Protein AF-A0A0C3EQ15-F1 (afdb_monomer_lite)

Radius of gyration: 19.43 Å; chains: 1; bounding box: 44×32×47 Å

Secondary structure (DSSP, 8-state):
----HHHH-----GGGTT--SSHHHHHHHHHHHHHHHHHHHHHHHHHTT-HHHHHHHHHHHHHHHHHTTHHHHHHHHHHT--TT--HHHHHHHHHHHHHHHHHHHHTT--HHHHHHHHH-

pLDDT: mean 83.01, std 13.62, range [38.84, 97.19]

Sequence (120 aa):
PRISVESLTHTTRPFSFWQWHSYTQYIEFLAGFMYVTLCLAILFLIFGRSDVFVSILGFVALGLESTLPIPQLISNYKQRSLYGFRMSTLIGWVGGDTFKAVYFFVQHSPLQFQVCAVFQ

Foldseek 3Di:
DPPPVVVVDPPCDVVSPPPDPDPVVVVVVVVVVVVVVVVVVVCCVVCVVPPVVVLVVLLVVLVVVLCVCVVVVVVCVVVVDCVPPDPVVVCVVVVVLVVQLVVCVVVVHPPSSNVSSVSD

InterPro domains:
  IPR006603 PQ-loop repeat [PF04193] (54-112)
  IPR052241 Solute Carrier Family 66 (SLC66) and Scramblase ANY1 [PTHR14856] (11-120)

Structure (mmCIF, N/CA/C/O backbone):
data_AF-A0A0C3EQ15-F1
#
_entry.id   AF-A0A0C3EQ15-F1
#
loop_
_atom_site.group_PDB
_atom_site.id
_atom_site.type_symbol
_atom_site.label_atom_id
_atom_site.label_alt_id
_atom_site.label_comp_id
_atom_site.label_asym_id
_atom_site.label_entity_id
_atom_site.label_seq_id
_atom_site.pdbx_PDB_ins_code
_atom_site.Cartn_x
_atom_site.Cartn_y
_atom_site.Cartn_z
_atom_site.occupancy
_atom_site.B_iso_or_equiv
_atom_site.auth_seq_id
_atom_site.auth_comp_id
_atom_site.auth_asym_id
_atom_site.auth_atom_id
_atom_site.pdbx_PDB_model_num
ATOM 1 N N . PRO A 1 1 ? -21.438 23.223 22.797 1.00 40.12 1 PRO A N 1
ATOM 2 C CA . PRO A 1 1 ? -20.473 22.430 21.996 1.00 40.12 1 PRO A CA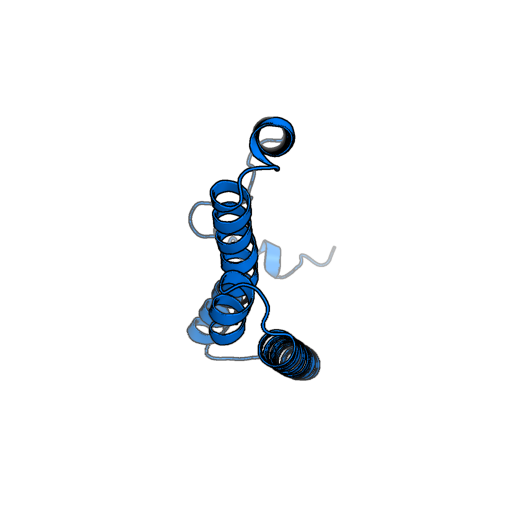 1
ATOM 3 C C . PRO A 1 1 ? -20.874 20.949 21.992 1.00 40.12 1 PRO A C 1
ATOM 5 O O . PRO A 1 1 ? -20.801 20.296 23.027 1.00 40.12 1 PRO A O 1
ATOM 8 N N . ARG A 1 2 ? -21.388 20.442 20.862 1.00 38.84 2 ARG A N 1
ATOM 9 C CA . ARG A 1 2 ? -21.674 19.010 20.713 1.00 38.84 2 ARG A CA 1
ATOM 10 C C . ARG A 1 2 ? -20.342 18.271 20.730 1.00 38.84 2 ARG A C 1
ATOM 12 O O . ARG A 1 2 ? -19.594 18.328 19.763 1.00 38.84 2 ARG A O 1
ATOM 19 N N . ILE A 1 3 ? -20.051 17.660 21.867 1.00 43.94 3 ILE A N 1
ATOM 20 C CA . ILE A 1 3 ? -18.962 16.714 22.052 1.00 43.94 3 ILE A CA 1
ATOM 21 C C . ILE A 1 3 ? -19.217 15.610 21.017 1.00 43.94 3 ILE A C 1
ATOM 23 O O . ILE A 1 3 ? -20.269 14.967 21.067 1.00 43.94 3 ILE A O 1
ATOM 27 N N . SER A 1 4 ? -18.357 15.479 20.003 1.00 39.09 4 SER A N 1
ATOM 28 C CA . SER A 1 4 ? -18.495 14.387 19.042 1.00 39.09 4 SER A CA 1
ATOM 29 C C . SER A 1 4 ? -18.354 13.080 19.814 1.00 39.09 4 SER A C 1
ATOM 31 O O . SER A 1 4 ? -17.514 12.952 20.699 1.00 39.09 4 SER A O 1
ATOM 33 N N . VAL A 1 5 ? -19.206 12.103 19.517 1.00 46.25 5 VAL A N 1
ATOM 34 C CA . VAL A 1 5 ? -19.225 10.802 20.210 1.00 46.25 5 VAL A CA 1
ATOM 35 C C . VAL A 1 5 ? -17.856 10.097 20.142 1.00 46.25 5 VAL A C 1
ATOM 37 O O . VAL A 1 5 ? -17.512 9.316 21.025 1.00 46.25 5 VAL A O 1
ATOM 40 N N . GLU A 1 6 ? -17.036 10.463 19.150 1.00 49.22 6 GLU A N 1
ATOM 41 C CA . GLU A 1 6 ? -15.633 10.066 18.992 1.00 49.22 6 GLU A CA 1
ATOM 42 C C . GLU A 1 6 ? -14.714 10.522 20.135 1.00 49.22 6 GLU A C 1
ATOM 44 O O . GLU 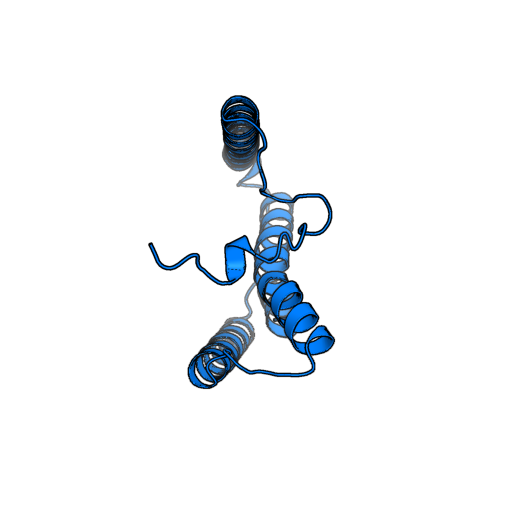A 1 6 ? -13.749 9.826 20.430 1.00 49.22 6 GLU A O 1
ATOM 49 N N . SER A 1 7 ? -14.985 11.642 20.817 1.00 45.59 7 SER A N 1
ATOM 50 C CA . SER A 1 7 ? -14.142 12.082 21.940 1.00 45.59 7 SER A CA 1
ATOM 51 C C . SER A 1 7 ? -14.463 11.361 23.255 1.00 45.59 7 SER A C 1
ATOM 53 O O . SER A 1 7 ? -13.673 11.419 24.192 1.00 45.59 7 SER A O 1
ATOM 55 N N . LEU A 1 8 ? -15.625 10.704 23.350 1.00 46.34 8 LEU A N 1
ATOM 56 C CA . LEU A 1 8 ? -16.034 9.906 24.516 1.00 46.34 8 LEU A CA 1
ATOM 57 C C . LEU A 1 8 ? -15.487 8.477 24.463 1.00 46.34 8 LEU A C 1
ATOM 59 O O . LEU A 1 8 ? -15.399 7.805 25.487 1.00 46.34 8 LEU A O 1
ATOM 63 N N . THR A 1 9 ? -15.088 8.018 23.280 1.00 48.25 9 THR A N 1
ATOM 64 C CA . THR A 1 9 ? -14.407 6.741 23.096 1.00 48.25 9 THR A CA 1
ATOM 65 C C . THR A 1 9 ? -12.955 7.033 22.754 1.00 48.25 9 THR A C 1
ATOM 67 O O . THR A 1 9 ? -12.584 7.151 21.589 1.00 48.25 9 THR A O 1
ATOM 70 N N . HIS A 1 10 ? -12.107 7.115 23.784 1.00 51.53 10 HIS A N 1
ATOM 71 C CA . HIS A 1 10 ? -10.662 6.907 23.658 1.00 51.53 10 HIS A CA 1
ATOM 72 C C . HIS A 1 10 ? -10.426 5.465 23.174 1.00 51.53 10 HIS A C 1
ATOM 74 O O . HIS A 1 10 ? -9.966 4.591 23.901 1.00 51.53 10 HIS A O 1
ATOM 80 N N . THR A 1 11 ? -10.811 5.181 21.933 1.00 56.06 11 THR A N 1
ATOM 81 C CA . THR A 1 11 ? -10.458 3.947 21.255 1.00 56.06 11 THR A CA 1
ATOM 82 C C . THR A 1 11 ? -9.000 4.143 20.895 1.00 56.06 11 THR A C 1
ATOM 84 O O . THR A 1 11 ? -8.671 4.765 19.883 1.00 56.06 11 THR A O 1
ATOM 87 N N . THR A 1 12 ? -8.110 3.732 21.792 1.00 57.09 12 THR A N 1
ATOM 88 C CA . THR A 1 12 ? -6.678 3.694 21.525 1.00 57.09 12 THR A CA 1
ATOM 89 C C . THR A 1 12 ? -6.509 2.843 20.278 1.00 57.09 12 THR A C 1
ATOM 91 O O . THR A 1 12 ? -6.805 1.644 20.280 1.00 57.09 12 THR A O 1
ATOM 94 N N . ARG A 1 13 ? -6.106 3.474 19.169 1.00 66.56 13 ARG A N 1
ATOM 95 C CA . ARG A 1 13 ? -5.729 2.716 17.974 1.00 66.56 13 ARG A CA 1
ATOM 96 C C . ARG A 1 13 ? -4.599 1.772 18.396 1.00 66.56 13 ARG A C 1
ATOM 98 O O . ARG A 1 13 ? -3.812 2.152 19.270 1.00 66.56 13 ARG A O 1
ATOM 105 N N . PRO A 1 14 ? -4.498 0.557 17.832 1.00 64.19 14 PRO A N 1
ATOM 106 C CA . PRO A 1 14 ? -3.370 -0.314 18.143 1.00 64.19 14 PRO A CA 1
ATOM 107 C C . PRO A 1 14 ? -2.064 0.475 17.955 1.00 64.19 14 PRO A C 1
ATOM 109 O O . PRO A 1 14 ? -1.897 1.163 16.949 1.00 64.19 14 PRO A O 1
ATOM 112 N N . PHE A 1 15 ? -1.196 0.435 18.969 1.00 66.31 15 PHE A N 1
ATOM 113 C CA . PHE A 1 15 ? 0.061 1.195 19.062 1.00 66.31 15 PHE A CA 1
ATOM 114 C C . PHE A 1 15 ? -0.049 2.729 19.155 1.00 66.31 15 PHE A C 1
ATOM 116 O O . PHE A 1 15 ? 0.937 3.411 18.891 1.00 66.31 15 PHE A O 1
ATOM 123 N N . SER A 1 16 ? -1.211 3.297 19.509 1.00 68.75 16 SER A N 1
ATOM 124 C CA . SER A 1 16 ? -1.436 4.759 19.505 1.00 68.75 16 SER A CA 1
ATOM 125 C C . SER A 1 16 ? -1.027 5.397 18.171 1.00 68.75 16 SER A C 1
ATOM 127 O O . SER A 1 16 ? -0.492 6.505 18.108 1.00 68.75 16 SER A O 1
ATOM 129 N N . PHE A 1 17 ? -1.246 4.653 17.084 1.00 69.88 17 PHE A N 1
ATOM 130 C CA . PHE A 1 17 ? -0.811 5.027 15.749 1.00 69.88 17 PHE A CA 1
ATOM 131 C C . PHE A 1 17 ? -1.433 6.372 15.350 1.00 69.88 17 PHE A C 1
ATOM 133 O O . PHE A 1 17 ? -2.655 6.533 15.416 1.00 69.88 17 PHE A O 1
ATOM 140 N N . TRP A 1 18 ? -0.592 7.337 14.957 1.00 72.88 18 TRP A N 1
ATOM 141 C CA . TRP A 1 18 ? -0.986 8.715 14.615 1.00 72.88 18 TRP A CA 1
ATOM 142 C C . TRP A 1 18 ? -1.694 9.498 15.738 1.00 72.88 18 TRP A C 1
ATOM 144 O O . TRP A 1 18 ? -2.405 10.467 15.473 1.00 72.88 18 TRP A O 1
ATOM 154 N N . GLN A 1 19 ? -1.495 9.105 16.998 1.00 80.88 19 GLN A N 1
ATOM 155 C CA . GLN A 1 19 ? -1.942 9.858 18.171 1.00 80.88 19 GLN A CA 1
ATOM 156 C C . GLN A 1 19 ? -0.721 10.449 18.887 1.00 80.88 19 GLN A C 1
ATOM 158 O O . GLN A 1 19 ? -0.046 9.781 19.668 1.00 80.88 19 GLN A O 1
ATOM 163 N N . TRP A 1 20 ? -0.422 11.715 18.593 1.00 83.06 20 TRP A N 1
ATOM 164 C CA . TRP A 1 20 ? 0.739 12.424 19.137 1.00 83.06 20 TRP A CA 1
ATOM 165 C C . TRP A 1 20 ? 0.385 13.081 20.473 1.00 83.06 20 TRP A C 1
ATOM 167 O O . TRP A 1 20 ? -0.600 13.813 20.553 1.00 83.06 20 TRP A O 1
ATOM 177 N N . HIS A 1 21 ? 1.181 12.839 21.518 1.00 81.38 21 HIS A N 1
ATOM 178 C CA . HIS A 1 21 ? 0.932 13.424 22.843 1.00 81.38 21 HIS A CA 1
ATOM 179 C C . HIS A 1 21 ? 1.431 14.871 22.927 1.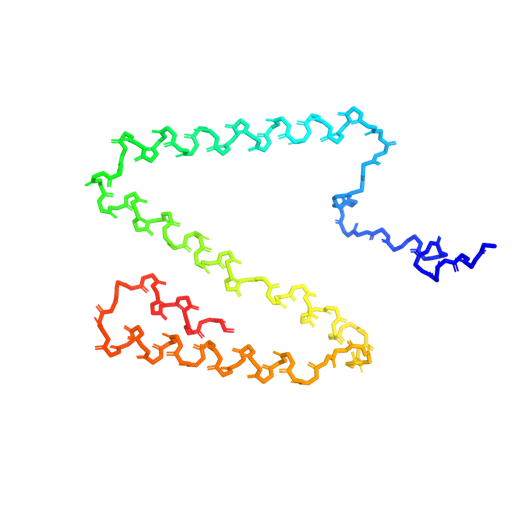00 81.38 21 HIS A C 1
ATOM 181 O O . HIS A 1 21 ? 0.879 15.677 23.671 1.00 81.38 21 HIS A O 1
ATOM 187 N N . SER A 1 22 ? 2.468 15.205 22.156 1.00 87.38 22 SER A N 1
ATOM 188 C CA . SER A 1 22 ? 3.039 16.547 22.055 1.00 87.38 22 SER A CA 1
ATOM 189 C C . SER A 1 22 ? 3.233 16.952 20.596 1.00 87.38 22 SER A C 1
ATOM 191 O O . SER A 1 22 ? 3.527 16.115 19.739 1.00 87.38 22 SER A O 1
ATOM 193 N N . TYR A 1 23 ? 3.132 18.256 20.325 1.00 88.19 23 TYR A N 1
ATOM 194 C CA . TYR A 1 23 ? 3.437 18.839 19.018 1.00 88.19 23 TYR A CA 1
ATOM 195 C C . TYR A 1 23 ? 4.866 18.510 18.556 1.00 88.19 23 TYR A C 1
ATOM 197 O O . TYR A 1 23 ? 5.086 18.261 17.374 1.00 88.19 23 TYR A O 1
ATOM 205 N N . THR A 1 24 ? 5.825 18.419 19.483 1.00 89.69 24 THR A N 1
ATOM 206 C CA . THR A 1 24 ? 7.210 18.045 19.163 1.00 89.69 24 THR A CA 1
ATOM 207 C C . THR A 1 24 ? 7.290 16.662 18.514 1.00 89.69 24 THR A C 1
ATOM 209 O O . THR A 1 24 ? 7.905 16.525 17.464 1.00 89.69 24 THR A O 1
ATOM 212 N N . GLN A 1 25 ? 6.589 15.664 19.065 1.00 88.44 25 GLN A N 1
ATOM 213 C CA . GLN A 1 25 ? 6.585 14.295 18.530 1.00 88.44 25 GLN A CA 1
ATOM 214 C C . GLN A 1 25 ? 5.972 14.230 17.125 1.00 88.44 25 GLN A C 1
ATOM 216 O O . GLN A 1 25 ? 6.429 13.469 16.276 1.00 88.44 25 GLN A O 1
ATOM 221 N N . TYR A 1 26 ? 4.948 15.049 16.869 1.00 89.75 26 TYR A N 1
ATOM 222 C CA . TYR A 1 26 ? 4.352 15.172 15.540 1.00 89.75 26 TYR A CA 1
ATOM 223 C C . TYR A 1 26 ? 5.362 15.711 14.516 1.00 89.75 26 TYR A C 1
ATOM 225 O O . TYR A 1 26 ? 5.496 15.151 13.427 1.00 89.75 26 TYR A O 1
ATOM 233 N N . ILE A 1 27 ? 6.100 16.769 14.868 1.00 94.25 27 ILE A N 1
ATOM 234 C CA . ILE A 1 27 ? 7.100 17.370 13.976 1.00 94.25 27 ILE A CA 1
ATOM 235 C C . ILE A 1 27 ? 8.295 16.441 13.757 1.00 94.25 27 ILE A C 1
ATOM 237 O O . ILE A 1 27 ? 8.757 16.327 12.624 1.00 94.25 27 ILE A O 1
ATOM 241 N N . GLU A 1 28 ? 8.763 15.739 14.790 1.00 92.25 28 GLU A N 1
ATOM 242 C CA . GLU A 1 28 ? 9.827 14.733 14.665 1.00 92.25 28 GLU A CA 1
ATOM 243 C C . GLU A 1 28 ? 9.434 13.612 13.697 1.00 92.25 28 GLU A C 1
ATOM 245 O O . GLU A 1 28 ? 10.208 13.269 12.800 1.00 92.25 28 GLU A O 1
ATOM 250 N N . PHE A 1 29 ? 8.210 13.086 13.815 1.00 91.69 29 PHE A N 1
ATOM 251 C CA . PHE A 1 29 ? 7.701 12.083 12.881 1.00 91.69 29 PHE A CA 1
ATOM 252 C C . PHE A 1 29 ? 7.617 12.625 11.450 1.00 91.69 29 PHE A C 1
ATOM 254 O O . PHE A 1 29 ? 8.056 11.958 10.512 1.00 91.69 29 PHE A O 1
ATOM 261 N N . LEU A 1 30 ? 7.087 13.838 11.271 1.00 93.56 30 LEU A N 1
ATOM 262 C CA . LEU A 1 30 ? 6.946 14.449 9.950 1.00 93.56 30 LEU A CA 1
ATOM 263 C C . LEU A 1 30 ? 8.311 14.712 9.295 1.00 93.56 30 LEU A C 1
ATOM 265 O O . LEU A 1 30 ? 8.490 14.438 8.107 1.00 93.56 30 LEU A O 1
ATOM 269 N N . ALA A 1 31 ? 9.286 15.189 10.069 1.00 95.38 31 ALA A N 1
ATOM 270 C CA . ALA A 1 31 ? 10.656 15.382 9.612 1.00 95.38 31 ALA A CA 1
ATOM 271 C C . ALA A 1 31 ? 11.311 14.047 9.224 1.00 95.38 31 ALA A C 1
ATOM 273 O O . ALA A 1 31 ? 11.935 13.958 8.164 1.00 95.38 31 ALA A O 1
ATOM 274 N N . GLY A 1 32 ? 11.115 12.994 10.025 1.00 95.38 32 GLY A N 1
ATOM 275 C CA . GLY A 1 32 ? 11.571 11.641 9.705 1.00 95.38 32 GLY A CA 1
ATOM 276 C C . GLY A 1 32 ? 10.946 11.099 8.417 1.00 95.38 32 GLY A C 1
ATOM 277 O O . GLY A 1 32 ? 11.656 10.589 7.552 1.00 95.38 32 GLY A O 1
ATOM 278 N N . PHE A 1 33 ? 9.634 11.271 8.236 1.00 93.69 33 PHE A N 1
ATOM 279 C CA . PHE A 1 33 ? 8.929 10.862 7.019 1.00 93.69 33 PHE A CA 1
ATOM 280 C C . PHE A 1 33 ? 9.435 11.610 5.776 1.00 93.69 33 PHE A C 1
ATOM 282 O O . PHE A 1 33 ? 9.682 10.996 4.733 1.00 93.69 33 PHE A O 1
ATOM 289 N N . MET A 1 34 ? 9.647 12.924 5.891 1.00 96.25 34 MET A N 1
ATOM 290 C CA . MET A 1 34 ? 10.231 13.742 4.826 1.00 96.25 34 MET A CA 1
ATOM 291 C C . MET A 1 34 ? 11.648 13.272 4.475 1.00 96.25 34 MET A C 1
ATOM 293 O O . MET A 1 34 ? 11.961 13.112 3.296 1.00 96.25 34 MET A O 1
ATOM 297 N N . TYR A 1 35 ? 12.486 13.002 5.480 1.00 97.19 35 TYR A N 1
ATOM 298 C CA . TYR A 1 35 ? 13.845 12.500 5.283 1.00 97.19 35 TYR A CA 1
ATOM 299 C C . TYR A 1 35 ? 13.861 11.146 4.559 1.00 97.19 35 TYR A C 1
ATOM 301 O O . TYR A 1 35 ? 14.559 10.994 3.558 1.00 97.19 35 TYR A O 1
ATOM 309 N N . VAL A 1 36 ? 13.040 10.186 4.997 1.00 95.38 36 VAL A N 1
ATOM 310 C CA . VAL A 1 36 ? 12.921 8.869 4.345 1.00 95.38 36 VAL A CA 1
ATOM 311 C C . VAL A 1 36 ? 12.462 9.010 2.892 1.00 95.38 36 VAL A C 1
ATOM 313 O O . VAL A 1 36 ? 13.040 8.389 1.999 1.00 95.38 36 VAL A O 1
ATOM 316 N N . THR A 1 37 ? 11.464 9.859 2.638 1.00 93.75 37 THR A N 1
ATOM 317 C CA . THR A 1 37 ? 10.948 10.100 1.281 1.00 93.75 37 THR A CA 1
ATOM 318 C C . THR A 1 37 ? 12.015 10.733 0.385 1.00 93.75 37 THR A C 1
ATOM 320 O O . THR A 1 37 ? 12.165 10.338 -0.772 1.00 93.75 37 THR A O 1
ATOM 323 N N . LEU A 1 38 ? 12.812 11.662 0.921 1.00 95.81 38 LEU A N 1
ATOM 324 C CA . LEU A 1 38 ? 13.939 12.266 0.212 1.00 95.81 38 LEU A CA 1
ATOM 325 C C . LEU A 1 38 ? 15.019 11.229 -0.128 1.00 95.81 38 LEU A C 1
ATOM 327 O O . LEU A 1 38 ? 15.483 11.183 -1.266 1.00 95.81 38 LEU A O 1
ATOM 331 N N . CYS A 1 39 ? 15.395 10.368 0.822 1.00 94.69 39 CYS A N 1
ATOM 332 C CA . CYS A 1 39 ? 16.342 9.280 0.571 1.00 94.69 39 CYS A CA 1
ATOM 333 C C . CYS A 1 39 ? 15.841 8.334 -0.527 1.00 94.69 39 CYS A C 1
ATOM 335 O O . CYS A 1 39 ? 16.607 7.979 -1.423 1.00 94.69 39 CYS A O 1
ATOM 337 N N . LEU A 1 40 ? 14.556 7.967 -0.498 1.00 92.88 40 LEU A N 1
ATOM 338 C CA . LEU A 1 40 ? 13.944 7.129 -1.528 1.00 92.88 40 LEU A CA 1
ATOM 339 C C . LEU A 1 40 ? 13.979 7.805 -2.907 1.00 92.88 40 LEU A C 1
ATOM 341 O O . LEU A 1 40 ? 14.308 7.156 -3.898 1.00 92.88 40 LEU A O 1
ATOM 345 N N . ALA A 1 41 ? 13.702 9.110 -2.970 1.00 93.00 41 ALA A N 1
ATOM 346 C CA . ALA A 1 41 ? 13.773 9.882 -4.208 1.00 93.00 41 ALA A CA 1
ATOM 347 C C . ALA A 1 41 ? 15.203 9.940 -4.773 1.00 93.00 41 ALA A C 1
ATOM 349 O O . ALA A 1 41 ? 15.399 9.735 -5.969 1.00 93.00 41 ALA A O 1
ATOM 350 N N . ILE A 1 42 ? 16.214 10.151 -3.924 1.00 93.94 42 ILE A N 1
ATOM 351 C CA . ILE A 1 42 ? 17.627 10.135 -4.340 1.00 93.94 42 ILE A CA 1
ATOM 352 C C . ILE A 1 42 ? 18.018 8.748 -4.867 1.00 93.94 42 ILE A C 1
ATOM 354 O O . ILE A 1 42 ? 18.621 8.647 -5.935 1.00 93.94 42 ILE A O 1
ATOM 358 N N . LEU A 1 43 ? 17.639 7.677 -4.161 1.00 91.94 43 LEU A N 1
ATOM 359 C CA . LEU A 1 43 ? 17.866 6.306 -4.627 1.00 91.94 43 LEU A CA 1
ATOM 360 C C . LEU A 1 43 ? 17.203 6.057 -5.983 1.00 91.94 43 LEU A C 1
ATOM 362 O O . LEU A 1 43 ? 17.821 5.448 -6.853 1.00 91.94 43 LEU A O 1
ATOM 366 N N . PHE A 1 44 ? 15.992 6.574 -6.194 1.00 91.81 44 PHE A N 1
ATOM 367 C CA . PHE A 1 44 ? 15.310 6.486 -7.481 1.00 91.81 44 PHE A CA 1
ATOM 368 C C . PHE A 1 44 ? 16.041 7.231 -8.602 1.00 91.81 44 PHE A C 1
ATOM 370 O O . PHE A 1 44 ? 16.145 6.702 -9.705 1.00 91.81 44 PHE A O 1
ATOM 377 N N . LEU A 1 45 ? 16.622 8.403 -8.338 1.00 91.50 45 LEU A N 1
ATOM 378 C CA . LEU A 1 45 ? 17.419 9.118 -9.343 1.00 91.50 45 LEU A CA 1
ATOM 379 C C . LEU A 1 45 ? 18.703 8.367 -9.731 1.00 91.50 45 LEU A C 1
ATOM 381 O O . LEU A 1 45 ? 19.115 8.423 -10.888 1.00 91.50 45 LEU A O 1
ATOM 385 N N . ILE A 1 46 ? 19.321 7.648 -8.790 1.00 90.75 46 ILE A N 1
ATOM 386 C CA . ILE A 1 46 ? 20.559 6.889 -9.032 1.00 90.75 46 ILE A CA 1
ATOM 387 C C . ILE A 1 46 ? 20.260 5.546 -9.716 1.00 90.75 46 ILE A C 1
ATOM 389 O O . ILE A 1 46 ? 20.906 5.187 -10.701 1.00 90.75 46 ILE A O 1
ATOM 393 N N . PHE A 1 47 ? 19.274 4.802 -9.209 1.00 89.38 47 PHE A N 1
ATOM 394 C CA . PHE A 1 47 ? 18.971 3.426 -9.619 1.00 89.38 47 PHE A CA 1
ATOM 395 C C . PHE A 1 47 ? 17.758 3.296 -10.546 1.00 89.38 47 PHE A C 1
ATOM 397 O O . PHE A 1 47 ? 17.404 2.182 -10.924 1.00 89.38 47 PHE A O 1
ATOM 404 N N . GLY A 1 48 ? 17.142 4.398 -10.977 1.00 83.88 48 GLY A N 1
ATOM 405 C CA . GLY A 1 48 ? 15.935 4.385 -11.812 1.00 83.88 48 GLY A CA 1
ATOM 406 C C . GLY A 1 48 ? 16.106 3.737 -13.191 1.00 83.88 48 GLY A C 1
ATOM 407 O O . GLY A 1 48 ? 15.117 3.431 -13.845 1.00 83.88 48 GLY A O 1
ATOM 408 N N . ARG A 1 49 ? 17.347 3.491 -13.633 1.00 85.44 49 ARG A N 1
ATOM 409 C CA . ARG A 1 49 ? 17.648 2.729 -14.860 1.00 85.44 49 ARG A CA 1
ATOM 410 C C . ARG A 1 49 ? 17.694 1.213 -14.650 1.00 85.44 49 ARG A C 1
ATOM 412 O O . ARG A 1 49 ? 17.813 0.484 -15.626 1.00 85.44 49 ARG A O 1
ATOM 419 N N . SER A 1 50 ? 17.679 0.745 -13.403 1.00 88.69 50 SER A N 1
ATOM 420 C CA . SER A 1 50 ? 17.686 -0.679 -13.074 1.00 88.69 50 SER A CA 1
ATOM 421 C C . SER A 1 50 ? 16.257 -1.206 -13.012 1.00 88.69 50 SER A C 1
ATOM 423 O O . SER A 1 50 ? 15.500 -0.853 -12.103 1.00 88.69 50 SER A O 1
ATOM 425 N N . ASP A 1 51 ? 15.907 -2.098 -13.938 1.00 85.62 51 ASP A N 1
ATOM 426 C CA . ASP A 1 51 ? 14.578 -2.719 -14.000 1.00 85.62 51 ASP A CA 1
ATOM 427 C C . ASP A 1 51 ? 14.220 -3.463 -12.707 1.00 85.62 51 ASP A C 1
ATOM 429 O O . ASP A 1 51 ? 13.070 -3.442 -12.271 1.00 85.62 51 ASP A O 1
ATOM 433 N N . VAL A 1 52 ? 15.207 -4.072 -12.041 1.00 87.25 52 VAL A N 1
ATOM 434 C CA . VAL A 1 52 ? 15.004 -4.793 -10.774 1.00 87.25 52 VAL A CA 1
ATOM 435 C C . VAL A 1 52 ? 14.579 -3.835 -9.662 1.00 87.25 52 VAL A C 1
ATOM 437 O O . VAL A 1 52 ? 13.632 -4.118 -8.928 1.00 87.25 52 VAL A O 1
ATOM 440 N N . PHE A 1 53 ? 15.250 -2.686 -9.549 1.00 88.56 53 PHE A N 1
ATOM 441 C CA . PHE A 1 53 ? 14.938 -1.688 -8.527 1.00 88.56 53 PHE A CA 1
ATOM 442 C C . PHE A 1 53 ? 13.545 -1.088 -8.745 1.00 88.56 53 PHE A C 1
ATOM 444 O O . PHE A 1 53 ? 12.740 -1.034 -7.813 1.00 88.56 53 PHE A O 1
ATOM 451 N N . VAL A 1 54 ? 13.236 -0.705 -9.987 1.00 89.62 54 VAL A N 1
ATOM 452 C CA . VAL A 1 54 ? 11.921 -0.159 -10.356 1.00 89.62 54 VAL A CA 1
ATOM 453 C C . VAL A 1 54 ? 10.812 -1.191 -10.132 1.00 89.62 54 VAL A C 1
ATOM 455 O O . VAL A 1 54 ? 9.750 -0.838 -9.620 1.00 89.62 54 VAL A O 1
ATOM 458 N N . SER A 1 55 ? 11.065 -2.467 -10.435 1.00 89.19 55 SER A N 1
ATOM 459 C CA . SER A 1 55 ? 10.085 -3.538 -10.222 1.00 89.19 55 SER A CA 1
ATOM 460 C C . SER A 1 55 ? 9.786 -3.753 -8.738 1.00 89.19 55 SER A C 1
ATOM 462 O O . SER A 1 55 ? 8.620 -3.788 -8.351 1.00 89.19 55 SER A O 1
ATOM 464 N N . ILE A 1 56 ? 10.811 -3.835 -7.879 1.00 90.56 56 ILE A N 1
ATOM 465 C CA . ILE A 1 56 ? 10.623 -3.996 -6.424 1.00 90.56 56 ILE A CA 1
ATOM 466 C C . ILE A 1 56 ? 9.846 -2.809 -5.844 1.00 90.56 56 ILE A C 1
ATOM 468 O O . ILE A 1 56 ? 8.903 -3.014 -5.079 1.00 90.56 56 ILE A O 1
ATOM 472 N N . LEU A 1 57 ? 10.194 -1.577 -6.230 1.00 91.69 57 LEU A N 1
ATOM 473 C CA . LEU A 1 57 ? 9.441 -0.393 -5.809 1.00 91.69 57 LEU A CA 1
ATOM 474 C C . LEU A 1 57 ? 7.982 -0.440 -6.269 1.00 91.69 57 LEU A C 1
ATOM 476 O O . LEU A 1 57 ? 7.091 -0.119 -5.484 1.00 91.69 57 LEU A O 1
ATOM 480 N N . GLY A 1 58 ? 7.735 -0.869 -7.509 1.00 90.62 58 GLY A N 1
ATOM 481 C CA . GLY A 1 58 ? 6.390 -1.056 -8.048 1.00 90.62 58 GLY A CA 1
ATOM 482 C C . GLY A 1 58 ? 5.577 -2.076 -7.250 1.00 90.62 58 GLY A C 1
ATOM 483 O O . GLY A 1 58 ? 4.448 -1.782 -6.865 1.00 90.62 58 GLY A O 1
ATOM 484 N N . PHE A 1 59 ? 6.161 -3.235 -6.931 1.00 90.69 59 PHE A N 1
ATOM 485 C CA . PHE A 1 59 ? 5.525 -4.249 -6.083 1.00 90.69 59 PHE A CA 1
ATOM 486 C C . PHE A 1 59 ? 5.202 -3.726 -4.681 1.00 90.69 59 PHE A C 1
ATOM 488 O O . PHE A 1 59 ? 4.114 -3.987 -4.177 1.00 90.69 59 PHE A O 1
ATOM 495 N N . VAL A 1 60 ? 6.113 -2.982 -4.046 1.00 91.88 60 VAL A N 1
ATOM 496 C CA . VAL A 1 60 ? 5.867 -2.413 -2.710 1.00 91.88 60 VAL A CA 1
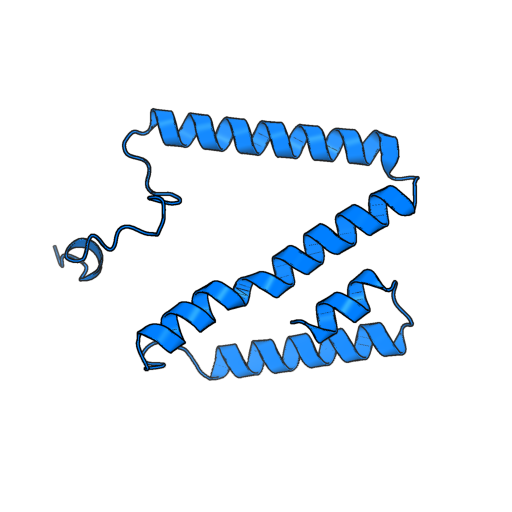ATOM 497 C C . VAL A 1 60 ? 4.763 -1.356 -2.762 1.00 91.88 60 VAL A C 1
ATOM 499 O O . VAL A 1 60 ? 3.877 -1.363 -1.909 1.00 91.88 60 VAL A O 1
ATOM 502 N N . ALA A 1 61 ? 4.784 -0.474 -3.764 1.00 91.31 61 ALA A N 1
ATOM 503 C CA . ALA A 1 61 ? 3.787 0.581 -3.917 1.00 91.31 61 ALA A CA 1
ATOM 504 C C . ALA A 1 61 ? 2.382 0.012 -4.167 1.00 91.31 61 ALA A C 1
ATOM 506 O O . ALA A 1 61 ? 1.445 0.344 -3.440 1.00 91.31 61 ALA A O 1
ATOM 507 N N . LEU A 1 62 ? 2.247 -0.886 -5.146 1.00 91.00 62 LEU A N 1
ATOM 508 C CA . LEU A 1 62 ? 0.976 -1.534 -5.481 1.00 91.00 62 LEU A CA 1
ATOM 509 C C . LEU A 1 62 ? 0.517 -2.493 -4.377 1.00 91.00 62 LEU A C 1
ATOM 511 O O . LEU A 1 62 ? -0.670 -2.564 -4.070 1.00 91.00 62 LEU A O 1
ATOM 515 N N . GLY A 1 63 ? 1.453 -3.191 -3.729 1.00 90.69 63 GLY A N 1
ATOM 516 C CA . GLY A 1 63 ? 1.174 -4.011 -2.556 1.00 90.69 63 GLY A CA 1
ATOM 517 C C . GLY A 1 63 ? 0.546 -3.174 -1.444 1.00 90.69 63 GLY A C 1
ATOM 518 O O . GLY A 1 63 ? -0.526 -3.518 -0.951 1.00 90.69 63 GLY A O 1
ATOM 519 N N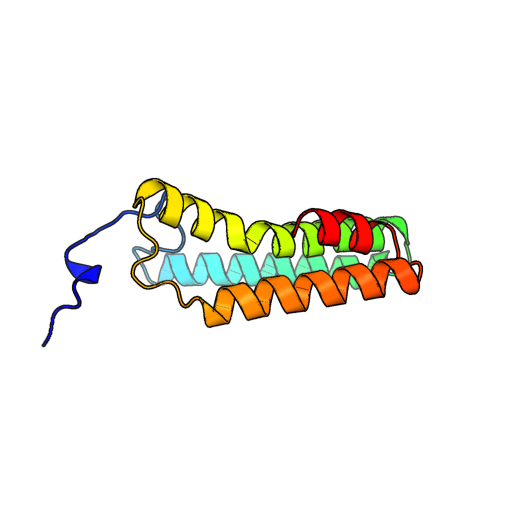 . LEU A 1 64 ? 1.139 -2.025 -1.109 1.00 90.50 64 LEU A N 1
ATOM 520 C CA . LEU A 1 64 ? 0.587 -1.114 -0.106 1.00 90.50 64 LEU A CA 1
ATOM 521 C C . LEU A 1 64 ? -0.801 -0.598 -0.511 1.00 90.50 64 LEU A C 1
ATOM 523 O O . LEU A 1 64 ? -1.709 -0.650 0.318 1.00 90.50 64 LEU A O 1
ATOM 527 N N . GLU A 1 65 ? -0.987 -0.175 -1.768 1.00 89.88 65 GLU A N 1
ATOM 528 C CA . GLU A 1 65 ? -2.288 0.260 -2.308 1.00 89.88 65 GLU A CA 1
ATOM 529 C C . GLU A 1 65 ? -3.357 -0.826 -2.126 1.00 89.88 65 GLU A C 1
ATOM 531 O O . GLU A 1 65 ? -4.419 -0.570 -1.561 1.00 89.88 65 GLU A O 1
ATOM 536 N N . SER A 1 66 ? -3.034 -2.062 -2.502 1.00 88.81 66 SER A N 1
ATOM 537 C CA . SER A 1 66 ? -3.947 -3.204 -2.400 1.00 88.81 66 SER A CA 1
ATOM 538 C C . SER A 1 66 ? -4.250 -3.633 -0.953 1.00 88.81 66 SER A C 1
ATOM 540 O O . SER A 1 66 ? -5.242 -4.304 -0.686 1.00 88.81 66 SER A O 1
ATOM 542 N N . THR A 1 67 ? -3.440 -3.198 0.020 1.00 89.38 67 THR A N 1
ATOM 543 C CA . THR A 1 67 ? -3.628 -3.501 1.452 1.00 89.38 67 THR A CA 1
ATOM 544 C C . THR A 1 67 ? -4.481 -2.436 2.166 1.00 89.38 67 THR A C 1
ATOM 546 O O . THR A 1 67 ? -4.966 -2.666 3.278 1.00 89.38 67 THR A O 1
ATOM 549 N N . LEU A 1 68 ? -4.719 -1.276 1.538 1.00 88.12 68 LEU A N 1
ATOM 550 C CA . LEU A 1 68 ? -5.541 -0.191 2.093 1.00 88.12 68 LEU A CA 1
ATOM 551 C C . LEU A 1 68 ? -6.952 -0.605 2.569 1.00 88.12 68 LEU A C 1
ATOM 553 O O . LEU A 1 68 ? -7.380 -0.072 3.596 1.00 88.12 68 LEU A O 1
ATOM 557 N N . PRO A 1 69 ? -7.694 -1.528 1.917 1.00 86.19 69 PRO A N 1
ATOM 558 C CA . PRO A 1 69 ? -9.022 -1.928 2.390 1.00 86.19 69 PRO A CA 1
ATOM 559 C C . PRO A 1 69 ? -8.997 -2.864 3.612 1.00 86.19 69 PRO A C 1
ATOM 561 O O . PRO A 1 69 ? -10.026 -3.021 4.276 1.00 86.19 69 PRO A O 1
ATOM 564 N N . ILE A 1 70 ? -7.853 -3.462 3.970 1.00 88.25 70 ILE A N 1
ATOM 565 C CA . ILE A 1 70 ? -7.772 -4.468 5.047 1.00 88.25 70 ILE A CA 1
ATOM 566 C C . ILE A 1 70 ? -8.221 -3.924 6.416 1.00 88.25 70 ILE A C 1
ATOM 568 O O . ILE A 1 70 ? -9.043 -4.574 7.068 1.00 88.25 70 ILE A O 1
ATOM 572 N N . PRO A 1 71 ? -7.764 -2.749 6.892 1.00 84.56 71 PRO A N 1
ATOM 573 C CA . PRO A 1 71 ? -8.220 -2.208 8.171 1.00 84.56 71 PRO A CA 1
ATOM 574 C C . PRO A 1 71 ? -9.732 -1.953 8.194 1.00 84.56 71 PRO A C 1
ATOM 576 O O . PRO A 1 71 ? -10.383 -2.204 9.212 1.00 84.56 71 PRO A O 1
ATOM 579 N N . GLN A 1 72 ? -10.297 -1.511 7.064 1.00 85.06 72 GLN A N 1
ATOM 580 C CA . GLN A 1 72 ? -11.735 -1.290 6.914 1.00 85.06 72 GLN A CA 1
ATOM 581 C C . GLN A 1 72 ? -12.503 -2.615 7.012 1.00 85.06 72 GLN A C 1
ATOM 583 O O . GLN A 1 72 ? -13.502 -2.698 7.730 1.00 85.06 72 GLN A O 1
ATOM 588 N N . LEU A 1 73 ? -11.999 -3.672 6.366 1.00 85.81 73 LEU A N 1
ATOM 589 C CA . LEU A 1 73 ? -12.560 -5.020 6.450 1.00 85.81 73 LEU A CA 1
ATOM 590 C C . LEU A 1 73 ? -12.520 -5.564 7.885 1.00 85.81 73 LEU A C 1
ATOM 592 O O . LEU A 1 73 ? -13.530 -6.069 8.377 1.00 85.81 73 LEU A O 1
ATOM 596 N N . ILE A 1 74 ? -11.388 -5.417 8.583 1.00 86.38 74 ILE A N 1
ATOM 597 C CA . ILE A 1 74 ? -11.234 -5.860 9.979 1.00 86.38 74 ILE A CA 1
ATOM 598 C C . ILE A 1 74 ? -12.211 -5.114 10.895 1.00 86.38 74 ILE A C 1
ATOM 600 O O . ILE A 1 74 ? -12.829 -5.734 11.764 1.00 86.38 74 ILE A O 1
ATOM 604 N N . SER A 1 75 ? -12.367 -3.800 10.713 1.00 83.44 75 SER A N 1
ATOM 605 C CA . SER A 1 75 ? -13.307 -2.997 11.501 1.00 83.44 75 SER A CA 1
ATOM 606 C C . SER A 1 75 ? -14.751 -3.460 11.291 1.00 83.44 75 SER A C 1
ATOM 608 O O . SER A 1 75 ? -15.444 -3.762 12.265 1.00 83.44 75 SER A O 1
ATOM 610 N N . ASN A 1 76 ? -15.175 -3.627 10.034 1.00 85.88 76 ASN A N 1
ATOM 611 C CA . ASN A 1 76 ? -16.514 -4.121 9.697 1.00 85.88 76 ASN A CA 1
ATOM 612 C C . ASN A 1 76 ? -16.755 -5.539 10.243 1.00 85.88 76 ASN A C 1
ATOM 614 O O . ASN A 1 76 ? -17.828 -5.830 10.775 1.00 85.88 76 ASN A O 1
ATOM 618 N N . TYR A 1 77 ? -15.747 -6.416 10.171 1.00 85.75 77 TYR A N 1
ATOM 619 C CA . TYR A 1 77 ? -15.833 -7.773 10.711 1.00 85.75 77 TYR A CA 1
ATOM 620 C C . TYR A 1 77 ? -16.011 -7.778 12.236 1.00 85.75 77 TYR A C 1
ATOM 622 O O . TYR A 1 77 ? -16.876 -8.490 12.751 1.00 85.75 77 TYR A O 1
ATOM 630 N N . LYS A 1 78 ? -15.242 -6.951 12.960 1.00 83.38 78 LYS A N 1
ATOM 631 C CA . LYS A 1 78 ? -15.348 -6.805 14.422 1.00 83.38 78 LYS A CA 1
ATOM 632 C C . LYS A 1 78 ? -16.683 -6.205 14.857 1.00 83.38 78 LYS A C 1
ATOM 634 O O . LYS A 1 78 ? -17.256 -6.662 15.839 1.00 83.38 78 LYS A O 1
ATOM 639 N N . GLN A 1 79 ? -17.179 -5.200 14.137 1.00 83.62 79 GLN A N 1
ATOM 640 C CA . GLN A 1 79 ? -18.443 -4.530 14.459 1.00 83.62 79 GLN A CA 1
ATOM 641 C C . GLN A 1 79 ? -19.675 -5.337 14.024 1.00 83.62 79 GLN A C 1
ATOM 643 O O . GLN A 1 79 ? -20.785 -5.019 14.445 1.00 83.62 79 GLN A O 1
ATOM 648 N N . ARG A 1 80 ? -19.494 -6.377 13.189 1.00 83.81 80 ARG A N 1
ATOM 649 C CA . ARG A 1 80 ? -20.565 -7.231 12.633 1.00 83.81 80 ARG A CA 1
ATOM 650 C C . ARG A 1 80 ? -21.684 -6.419 11.963 1.00 83.81 80 ARG A C 1
ATOM 652 O O . ARG A 1 80 ? -22.822 -6.868 11.883 1.00 83.81 80 ARG A O 1
ATOM 659 N N . SER A 1 81 ? -21.354 -5.220 11.490 1.00 77.75 81 SER A N 1
ATOM 660 C CA . SER A 1 81 ? -22.288 -4.244 10.945 1.00 77.75 81 SER A CA 1
ATOM 661 C C . SER A 1 81 ? -21.587 -3.410 9.880 1.00 77.75 81 SER A C 1
ATOM 663 O O . SER A 1 81 ? -20.421 -3.056 10.034 1.00 77.75 81 SER A O 1
ATOM 665 N N . LEU A 1 82 ? -22.309 -3.086 8.806 1.00 78.69 82 LEU A N 1
ATOM 666 C CA . LEU A 1 82 ? -21.876 -2.136 7.776 1.00 78.69 82 LEU A CA 1
ATOM 667 C C . LEU A 1 82 ? -22.507 -0.749 7.990 1.00 78.69 82 LEU A C 1
ATOM 669 O O . LEU A 1 82 ? -22.568 0.062 7.066 1.00 78.69 82 LEU A O 1
ATOM 673 N N . TYR A 1 83 ? -23.025 -0.474 9.190 1.00 71.75 83 TYR A N 1
ATOM 674 C CA . TYR A 1 83 ? -23.674 0.794 9.507 1.00 71.75 83 TYR A CA 1
ATOM 675 C C . TYR A 1 83 ? -22.674 1.954 9.374 1.00 71.75 83 TYR A C 1
ATOM 677 O O . TYR A 1 83 ? -21.729 2.067 10.149 1.00 71.75 83 TYR A O 1
ATOM 685 N N . GLY A 1 84 ? -22.870 2.796 8.354 1.00 73.94 84 GLY A N 1
ATOM 686 C CA . GLY A 1 84 ? -21.964 3.894 7.988 1.00 73.94 84 GLY A CA 1
ATOM 687 C C . GLY A 1 84 ? -21.123 3.643 6.729 1.00 73.94 84 GLY A C 1
ATOM 688 O O . GLY A 1 84 ? -20.560 4.592 6.182 1.00 73.94 84 GLY A O 1
ATOM 689 N N . PHE A 1 85 ? -21.084 2.413 6.209 1.00 81.88 85 PHE A N 1
ATOM 690 C CA . PHE A 1 85 ? -20.409 2.099 4.952 1.00 81.88 85 PHE A CA 1
ATOM 691 C C . PHE A 1 85 ? -21.351 2.299 3.756 1.00 81.88 85 PHE A C 1
ATOM 693 O O . PHE A 1 85 ? -22.411 1.679 3.654 1.00 81.88 85 PHE A O 1
ATOM 700 N N . ARG A 1 86 ? -20.979 3.197 2.837 1.00 85.06 86 ARG A N 1
ATOM 701 C CA . ARG A 1 86 ? -21.797 3.519 1.661 1.00 85.06 86 ARG A CA 1
ATOM 702 C C . ARG A 1 86 ? -21.641 2.437 0.596 1.00 85.06 86 ARG A C 1
ATOM 704 O O . ARG A 1 86 ? -20.566 2.288 0.023 1.00 85.06 86 ARG A O 1
ATOM 711 N N . MET A 1 87 ? -22.737 1.755 0.260 1.00 84.06 87 MET A N 1
ATOM 712 C CA . MET A 1 87 ? -22.734 0.710 -0.775 1.00 84.06 87 MET A CA 1
ATOM 713 C C . MET A 1 87 ? -22.269 1.231 -2.146 1.00 84.06 87 MET A C 1
ATOM 715 O O . MET A 1 87 ? -21.584 0.527 -2.879 1.00 84.06 87 MET A O 1
ATOM 719 N N . SER A 1 88 ? -22.560 2.496 -2.471 1.00 89.69 88 SER A N 1
ATOM 720 C CA . SER A 1 88 ? -22.075 3.144 -3.697 1.00 89.69 88 SER A CA 1
ATOM 721 C C . SER A 1 88 ? -20.546 3.189 -3.788 1.00 89.69 88 SER A C 1
ATOM 723 O O . SER A 1 88 ? -19.998 3.061 -4.877 1.00 89.69 88 SER A O 1
ATOM 725 N N . THR A 1 89 ? -19.850 3.354 -2.658 1.00 87.94 89 THR A N 1
ATOM 726 C CA . THR A 1 89 ? -18.381 3.373 -2.610 1.00 87.94 89 THR A CA 1
ATOM 727 C C . THR A 1 89 ? -17.810 1.985 -2.877 1.00 87.94 89 THR A C 1
ATOM 729 O O . THR A 1 89 ? -16.862 1.873 -3.641 1.00 87.94 89 THR A O 1
ATOM 732 N N . LEU A 1 90 ? -18.423 0.932 -2.321 1.00 86.88 90 LEU A N 1
ATOM 733 C CA . LEU A 1 90 ? -18.019 -0.452 -2.586 1.00 86.88 90 LEU A CA 1
ATOM 734 C C . LEU A 1 90 ? -18.149 -0.802 -4.067 1.00 86.88 90 LEU A C 1
ATOM 736 O O . LEU A 1 90 ? -17.223 -1.345 -4.652 1.00 86.88 90 LEU A O 1
ATOM 740 N N . ILE A 1 91 ? -19.293 -0.471 -4.671 1.00 90.12 91 ILE A N 1
ATOM 741 C CA . ILE A 1 91 ? -19.536 -0.733 -6.094 1.00 90.12 91 ILE A CA 1
ATOM 742 C C . ILE A 1 91 ? -18.536 0.048 -6.953 1.00 90.12 91 ILE A C 1
ATOM 744 O O . ILE A 1 91 ? -18.011 -0.495 -7.920 1.0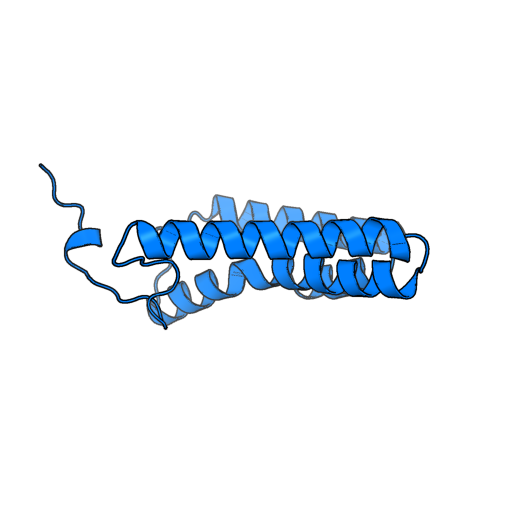0 90.12 91 ILE A O 1
ATOM 748 N N . GLY A 1 92 ? -18.238 1.299 -6.583 1.00 91.00 92 GLY A N 1
ATOM 749 C CA . GLY A 1 92 ? -17.220 2.108 -7.251 1.00 91.00 92 GLY A CA 1
ATOM 750 C C . GLY A 1 92 ? -15.817 1.503 -7.162 1.00 91.00 92 GLY A C 1
ATOM 751 O O . GLY A 1 92 ? -15.115 1.479 -8.168 1.00 91.00 92 GLY A O 1
ATOM 752 N N . TRP A 1 93 ? -15.432 0.979 -5.994 1.00 90.00 93 TRP A N 1
ATOM 753 C CA . TRP A 1 93 ? -14.162 0.271 -5.807 1.00 90.00 93 TRP A CA 1
ATOM 754 C C . TRP A 1 93 ? -14.107 -1.002 -6.643 1.00 90.00 93 TRP A C 1
ATOM 756 O O . TRP A 1 93 ? -13.300 -1.075 -7.559 1.00 90.00 93 TRP A O 1
ATOM 766 N N . VAL A 1 94 ? -15.045 -1.933 -6.443 1.00 89.06 94 VAL A N 1
ATOM 767 C CA . VAL A 1 94 ? -15.079 -3.209 -7.179 1.00 89.06 94 VAL A CA 1
ATOM 768 C C . VAL A 1 94 ? -15.120 -2.982 -8.691 1.00 89.06 94 VAL A C 1
ATOM 770 O O . VAL A 1 94 ? -14.402 -3.645 -9.434 1.00 89.06 94 VAL A O 1
ATOM 773 N N . GLY A 1 95 ? -15.933 -2.033 -9.165 1.00 92.38 95 GLY A N 1
ATOM 774 C CA . GLY A 1 95 ? -16.006 -1.693 -10.585 1.00 92.38 95 GLY A CA 1
ATOM 775 C C . GLY A 1 95 ? -14.697 -1.112 -11.123 1.00 92.38 95 GLY A C 1
ATOM 776 O O . GLY A 1 95 ? -14.234 -1.527 -12.186 1.00 92.38 95 GLY A O 1
ATOM 777 N N . GLY A 1 96 ? -14.086 -0.183 -10.383 1.00 90.69 96 GLY A N 1
ATOM 778 C CA . GLY A 1 96 ? -12.797 0.410 -10.733 1.00 90.69 96 GLY A CA 1
ATOM 779 C C . GLY A 1 96 ? -11.668 -0.619 -10.763 1.00 90.69 96 GLY A C 1
ATOM 780 O O . GLY A 1 96 ? -10.956 -0.699 -11.763 1.00 90.69 96 GLY A O 1
ATOM 781 N N . ASP A 1 97 ? -11.551 -1.439 -9.721 1.00 90.75 97 ASP A N 1
ATOM 782 C CA . ASP A 1 97 ? -10.508 -2.460 -9.579 1.00 90.75 97 ASP A CA 1
ATOM 783 C C . ASP A 1 97 ? -10.662 -3.562 -10.635 1.00 90.75 97 ASP A C 1
ATOM 785 O O . ASP A 1 97 ? -9.687 -3.925 -11.293 1.00 90.75 97 ASP A O 1
ATOM 789 N N . THR A 1 98 ? -11.897 -3.996 -10.920 1.00 89.94 98 THR A N 1
ATOM 790 C CA . THR A 1 98 ? -12.175 -4.953 -12.007 1.00 89.94 98 THR A CA 1
ATOM 791 C C . THR A 1 98 ? -11.755 -4.390 -13.365 1.00 89.94 98 THR A C 1
ATOM 793 O O . THR A 1 98 ? -11.098 -5.078 -14.148 1.00 89.94 98 THR A O 1
ATOM 796 N N . PHE A 1 99 ? -12.098 -3.132 -13.660 1.00 92.25 99 PHE A N 1
ATOM 797 C CA . PHE A 1 99 ? -11.693 -2.492 -14.914 1.00 92.25 99 PHE A CA 1
ATOM 798 C C . PHE A 1 99 ? -10.167 -2.378 -15.023 1.00 92.25 99 PHE A C 1
ATOM 800 O O . PHE A 1 99 ? -9.591 -2.694 -16.067 1.00 92.25 99 PHE A O 1
ATOM 807 N N . LYS A 1 100 ? -9.506 -1.977 -13.931 1.00 87.75 100 LYS A N 1
ATOM 808 C CA . LYS A 1 100 ? -8.046 -1.854 -13.838 1.00 87.75 100 LYS A CA 1
ATOM 809 C C . LYS A 1 100 ? -7.363 -3.203 -14.076 1.00 87.75 100 LYS A C 1
ATOM 811 O O . LYS A 1 100 ? -6.430 -3.279 -14.875 1.00 87.75 100 LYS A O 1
ATOM 816 N N . ALA A 1 101 ? -7.871 -4.268 -13.455 1.00 88.50 101 ALA A N 1
ATOM 817 C CA . ALA A 1 101 ? -7.380 -5.627 -13.641 1.00 88.50 101 ALA A CA 1
ATOM 818 C C . ALA A 1 101 ? -7.490 -6.059 -15.109 1.00 88.50 101 ALA A C 1
ATOM 820 O O . ALA A 1 101 ? -6.483 -6.432 -15.713 1.00 88.50 101 ALA A O 1
ATOM 821 N N . VAL A 1 102 ? -8.677 -5.934 -15.719 1.00 90.94 102 VAL A N 1
ATOM 822 C CA . VAL A 1 102 ? -8.893 -6.284 -17.135 1.00 90.94 102 VAL A CA 1
ATOM 823 C C . VAL A 1 102 ? -7.939 -5.508 -18.043 1.00 90.94 102 VAL A C 1
ATOM 825 O O . VAL A 1 102 ? -7.296 -6.109 -18.903 1.00 90.94 102 VAL A O 1
ATOM 828 N N . TYR A 1 103 ? -7.787 -4.202 -17.821 1.00 89.94 103 TYR A N 1
ATOM 829 C CA . TYR A 1 103 ? -6.853 -3.375 -18.582 1.00 89.94 103 TYR A CA 1
ATOM 830 C C . TYR A 1 103 ? -5.407 -3.895 -18.487 1.00 89.94 103 TYR A C 1
ATOM 832 O O . TYR A 1 103 ? -4.740 -4.048 -19.512 1.00 89.94 103 TYR A O 1
ATOM 840 N N . PHE A 1 104 ? -4.926 -4.242 -17.289 1.00 88.12 104 PHE A N 1
ATOM 841 C CA . PHE A 1 104 ? -3.567 -4.765 -17.105 1.00 88.12 104 PHE A CA 1
ATOM 842 C C . PHE A 1 104 ? -3.343 -6.141 -17.743 1.00 88.12 104 PHE A C 1
ATOM 844 O O . PHE A 1 104 ? -2.243 -6.408 -18.240 1.00 88.12 104 PHE A O 1
ATOM 851 N N . PHE A 1 105 ? -4.364 -7.003 -17.762 1.00 86.75 105 PHE A N 1
ATOM 852 C CA . PHE A 1 105 ? -4.302 -8.297 -18.447 1.00 86.75 105 PHE A CA 1
ATOM 853 C C . PHE A 1 105 ? -4.280 -8.140 -19.970 1.00 86.75 105 PHE A C 1
ATOM 855 O O . PHE A 1 105 ? -3.436 -8.753 -20.620 1.00 86.75 105 PHE A O 1
ATOM 862 N N . VAL A 1 106 ? -5.144 -7.288 -20.531 1.00 90.56 106 VAL A N 1
ATOM 863 C CA . VAL A 1 106 ? -5.211 -7.039 -21.984 1.00 90.56 106 VAL A CA 1
ATOM 864 C C . VAL A 1 106 ? -3.932 -6.377 -22.499 1.00 90.56 106 VAL A C 1
ATOM 866 O O . VAL A 1 106 ? -3.422 -6.752 -23.551 1.00 90.56 106 VAL A O 1
ATOM 869 N N . GLN A 1 107 ? -3.380 -5.425 -21.747 1.00 88.88 107 GLN A N 1
ATOM 870 C CA . GLN A 1 107 ? -2.178 -4.687 -22.142 1.00 88.88 107 GLN A CA 1
ATOM 871 C C . GLN A 1 107 ? -0.876 -5.477 -21.896 1.00 88.88 107 GLN A C 1
ATOM 873 O O . GLN A 1 107 ? 0.204 -4.947 -22.145 1.00 88.88 107 GLN A O 1
ATOM 878 N N . HIS A 1 108 ? -0.950 -6.712 -21.372 1.00 82.69 108 HIS A N 1
ATOM 879 C CA . HIS A 1 108 ? 0.209 -7.501 -20.931 1.00 82.69 108 HIS A CA 1
ATOM 880 C C . HIS A 1 108 ? 1.176 -6.687 -20.052 1.00 82.69 108 HIS A C 1
ATOM 882 O O . HIS A 1 108 ? 2.391 -6.673 -20.259 1.00 82.69 108 HIS A O 1
ATOM 888 N N . SER A 1 109 ? 0.611 -5.963 -19.081 1.00 83.19 109 SER A N 1
ATOM 889 C CA . SER A 1 109 ? 1.381 -5.108 -18.173 1.00 83.19 109 SER A CA 1
ATOM 890 C C . SER A 1 109 ? 2.353 -5.928 -17.308 1.00 83.19 109 SER A C 1
ATOM 892 O O . SER A 1 109 ? 2.106 -7.114 -17.075 1.00 83.19 109 SER A O 1
ATOM 894 N N . PRO A 1 110 ? 3.440 -5.316 -16.795 1.00 84.06 110 PRO A N 1
ATOM 895 C CA . PRO A 1 110 ? 4.414 -5.996 -15.944 1.00 84.06 110 PRO A CA 1
ATOM 896 C C . PRO A 1 110 ? 3.753 -6.745 -14.780 1.00 84.06 110 PRO A C 1
ATOM 898 O O . PRO A 1 110 ? 2.755 -6.277 -14.226 1.00 84.06 110 PRO A O 1
ATOM 901 N N . LEU A 1 111 ? 4.343 -7.875 -14.371 1.00 84.50 111 LEU A N 1
ATOM 902 C CA . LEU A 1 111 ? 3.751 -8.810 -13.399 1.00 84.50 111 LEU A CA 1
ATOM 903 C C . LEU A 1 111 ? 3.297 -8.147 -12.087 1.00 84.50 111 LEU A C 1
ATOM 905 O O . LEU A 1 111 ? 2.305 -8.575 -11.505 1.00 84.50 111 LEU A O 1
ATOM 909 N N . GLN A 1 112 ? 3.966 -7.076 -11.651 1.00 86.56 112 GLN A N 1
ATOM 910 C CA . GLN A 1 112 ? 3.578 -6.290 -10.473 1.00 86.56 112 GLN A CA 1
ATOM 911 C C . GLN A 1 112 ? 2.139 -5.765 -10.523 1.00 86.56 112 GLN A C 1
ATOM 913 O O . GLN A 1 112 ? 1.435 -5.815 -9.520 1.00 86.56 112 GLN A O 1
ATOM 918 N N . PHE A 1 113 ? 1.665 -5.332 -11.692 1.00 84.50 113 PHE A N 1
ATOM 919 C CA . PHE A 1 113 ? 0.304 -4.823 -11.853 1.00 84.50 113 PHE A CA 1
ATOM 920 C C . PHE A 1 113 ? -0.726 -5.949 -11.853 1.00 84.50 113 PHE A C 1
ATOM 922 O O . PHE A 1 113 ? -1.793 -5.799 -11.272 1.00 84.50 113 PHE A O 1
ATOM 929 N N . GLN A 1 114 ? -0.398 -7.089 -12.462 1.00 84.50 114 GLN A N 1
ATOM 930 C CA . GLN A 1 114 ? -1.306 -8.233 -12.547 1.00 84.50 114 GLN A CA 1
ATOM 931 C C . GLN A 1 114 ? -1.491 -8.912 -11.187 1.00 84.50 114 GLN A C 1
ATOM 933 O O . GLN A 1 114 ? -2.619 -9.167 -10.779 1.00 84.50 114 GLN A O 1
ATOM 938 N N . VAL A 1 115 ? -0.397 -9.164 -10.462 1.00 85.94 115 VAL A N 1
ATOM 939 C CA . VAL A 1 115 ? -0.449 -9.815 -9.144 1.00 85.94 115 VAL A CA 1
ATOM 940 C C . VAL A 1 115 ? -1.190 -8.940 -8.132 1.00 85.94 115 VAL A C 1
ATOM 942 O O . VAL A 1 115 ? -2.068 -9.438 -7.431 1.00 85.94 115 VAL A O 1
ATOM 945 N N . CYS A 1 116 ? -0.888 -7.639 -8.077 1.00 86.06 116 CYS A N 1
ATOM 946 C CA . CYS A 1 116 ? -1.563 -6.737 -7.145 1.00 86.06 116 CYS A CA 1
ATOM 947 C C . CYS A 1 116 ? -3.037 -6.521 -7.505 1.00 86.06 116 CYS A C 1
ATOM 949 O O . CYS A 1 116 ? -3.864 -6.504 -6.602 1.00 86.06 116 CYS A O 1
ATOM 951 N N . ALA A 1 117 ? -3.391 -6.449 -8.793 1.00 84.62 117 ALA A N 1
ATOM 952 C CA . ALA A 1 117 ? -4.787 -6.303 -9.210 1.00 84.62 117 ALA A CA 1
ATOM 953 C C . ALA A 1 117 ? -5.652 -7.542 -8.927 1.00 84.62 117 ALA A C 1
ATOM 955 O O . ALA A 1 117 ? -6.862 -7.412 -8.815 1.00 84.62 117 ALA A O 1
ATOM 956 N N . VAL A 1 118 ? -5.060 -8.738 -8.816 1.00 83.62 118 VAL A N 1
ATOM 957 C CA . VAL A 1 118 ? -5.784 -9.945 -8.374 1.00 83.62 118 VAL A CA 1
ATOM 958 C C . VAL A 1 118 ? -6.022 -9.943 -6.860 1.00 83.62 118 VAL A C 1
ATOM 960 O O . VAL A 1 118 ? -6.984 -10.547 -6.394 1.00 83.62 118 VAL A O 1
ATOM 963 N N . PHE A 1 119 ? -5.139 -9.310 -6.087 1.00 84.12 119 PHE A N 1
ATOM 964 C CA . PHE A 1 119 ? -5.262 -9.245 -4.629 1.00 84.12 119 PHE A CA 1
ATOM 965 C C . PHE A 1 119 ? -6.235 -8.155 -4.146 1.00 84.12 119 PHE A C 1
ATOM 967 O O . PHE A 1 119 ? -6.806 -8.297 -3.066 1.00 84.12 119 PHE A O 1
ATOM 974 N N . GLN A 1 120 ? -6.373 -7.081 -4.926 1.00 81.75 120 GLN A N 1
ATOM 975 C CA . GLN A 1 120 ? -7.162 -5.878 -4.641 1.00 81.75 120 GLN A CA 1
ATOM 976 C C . GLN A 1 120 ? -8.673 -6.137 -4.738 1.00 81.75 120 GLN A C 1
ATOM 978 O O . GLN A 1 120 ? -9.391 -5.695 -3.811 1.00 81.75 120 GLN A O 1
#

Organism: Piloderma croceum (strain F 1598) (NCBI:txid765440)